Protein AF-A0A5W3FQ55-F1 (afdb_monomer)

Secondary structure (DSSP, 8-state):
--S----PPPPTT--SSPPP-HHHHHHHHHHHH-S-HHHHHHHHHHHHHTTT-TTHHHHHHHHHHTSPPS-HHHHHHTT--SGGG--

Mean predicted aligned error: 12.39 Å

Organism: NCBI:txid1755687

Radius of gyration: 29.56 Å; Cα contacts (8 Å, |Δi|>4): 28; chains: 1; bounding box: 63×20×83 Å

Sequence (87 aa):
FTGTPTTPTPPDDAKGLQTANAEFVRKLIAALVGSVPESLDTLQELAEALGNDPNFATTVLNKLAGKQPLDETLTALSGKSVDGLIE

Foldseek 3Di:
DDDDDDDDDDDQPDPDPDDHDPVNVVVVVCVVVDVCPPVVVVVVVVCVVLVVDPPSVVVVVVVVVPDDDPDPVSVVPPPDDPVSVPD

Structure (mmCIF, N/CA/C/O backbone):
data_AF-A0A5W3FQ55-F1
#
_entry.id   AF-A0A5W3FQ55-F1
#
loop_
_atom_site.group_PDB
_atom_site.id
_atom_site.type_symbol
_atom_site.label_atom_id
_atom_site.label_alt_id
_atom_site.label_comp_id
_atom_site.label_asym_id
_atom_site.label_entity_id
_atom_site.label_seq_id
_atom_site.pdbx_PDB_ins_code
_atom_site.Cartn_x
_atom_site.Cartn_y
_atom_site.Cartn_z
_atom_site.occupancy
_atom_site.B_iso_or_equiv
_atom_site.auth_seq_id
_atom_site.auth_comp_id
_atom_site.auth_asym_id
_atom_site.auth_atom_id
_atom_site.pdbx_PDB_model_num
ATOM 1 N N . PHE A 1 1 ? -6.333 -2.635 45.568 1.00 54.22 1 PHE A N 1
ATOM 2 C CA . PHE A 1 1 ? -7.097 -3.295 44.495 1.00 54.22 1 PHE A CA 1
ATOM 3 C C . PHE A 1 1 ? -6.134 -3.662 43.382 1.00 54.22 1 PHE A C 1
ATOM 5 O O . PHE A 1 1 ? -5.636 -2.771 42.711 1.00 54.22 1 PHE A O 1
ATOM 12 N N . THR A 1 2 ? -5.804 -4.942 43.243 1.00 67.69 2 THR A N 1
ATOM 13 C CA . THR A 1 2 ? -5.043 -5.478 42.106 1.00 67.69 2 THR A CA 1
ATOM 14 C C . THR A 1 2 ? -5.947 -6.475 41.377 1.00 67.69 2 THR A C 1
ATOM 16 O O . THR A 1 2 ? -6.711 -7.190 42.023 1.00 67.69 2 THR A O 1
ATOM 19 N N . GLY A 1 3 ? -5.937 -6.456 40.042 1.00 81.50 3 GLY A N 1
ATOM 20 C CA . GLY A 1 3 ? -6.814 -7.267 39.187 1.00 81.50 3 GLY A CA 1
ATOM 21 C C . GLY A 1 3 ? -7.179 -6.555 37.880 1.00 81.50 3 GLY A C 1
ATOM 22 O O . GLY A 1 3 ? -6.731 -5.434 37.645 1.00 81.50 3 GLY A O 1
ATOM 23 N N . THR A 1 4 ? -7.997 -7.199 37.041 1.00 86.75 4 THR A N 1
ATOM 24 C CA . THR A 1 4 ? -8.578 -6.606 35.824 1.00 86.75 4 THR A CA 1
ATOM 25 C C . THR A 1 4 ? -9.980 -6.082 36.154 1.00 86.75 4 THR A C 1
ATOM 27 O O . THR A 1 4 ? -10.926 -6.870 36.151 1.00 86.75 4 THR A O 1
ATOM 30 N N . PRO A 1 5 ? -10.145 -4.795 36.508 1.00 87.88 5 PRO A N 1
ATOM 31 C CA . PRO A 1 5 ? -11.466 -4.236 36.773 1.00 87.88 5 PRO A CA 1
ATOM 32 C C . PRO A 1 5 ? -12.347 -4.347 35.523 1.00 87.88 5 PRO A C 1
ATOM 34 O O . PRO A 1 5 ? -11.896 -4.074 34.411 1.00 87.88 5 PRO A O 1
ATOM 37 N N . THR A 1 6 ? -13.602 -4.749 35.710 1.00 91.06 6 THR A N 1
ATOM 38 C CA . THR A 1 6 ? -14.592 -4.874 34.637 1.00 91.06 6 THR A CA 1
ATOM 39 C C . THR A 1 6 ? -15.726 -3.876 34.838 1.00 91.06 6 THR A C 1
ATOM 41 O O . THR A 1 6 ? -16.047 -3.479 35.959 1.00 91.06 6 THR A O 1
ATOM 44 N N . THR A 1 7 ? -16.344 -3.468 33.733 1.00 93.75 7 THR A N 1
ATOM 45 C CA . THR A 1 7 ? -17.576 -2.676 33.709 1.00 93.75 7 THR A CA 1
ATOM 46 C C . THR A 1 7 ? -18.487 -3.225 32.610 1.00 93.75 7 THR A C 1
ATOM 48 O O . THR A 1 7 ? -17.969 -3.780 31.634 1.00 93.75 7 THR A O 1
ATOM 51 N N . PRO A 1 8 ? -19.821 -3.090 32.726 1.00 95.25 8 PRO A N 1
ATOM 52 C CA . PRO A 1 8 ? -20.733 -3.459 31.647 1.00 95.25 8 PRO A CA 1
ATOM 53 C C . PRO A 1 8 ? -20.382 -2.743 30.338 1.00 95.25 8 PRO A C 1
ATOM 55 O O . PRO A 1 8 ? -20.063 -1.553 30.354 1.00 95.25 8 PRO A O 1
ATOM 58 N N . THR A 1 9 ? -20.443 -3.465 29.218 1.00 94.62 9 THR A N 1
ATOM 59 C CA . THR A 1 9 ? -20.168 -2.920 27.882 1.00 94.62 9 THR A CA 1
ATOM 60 C C . THR A 1 9 ? -21.334 -2.031 27.439 1.00 94.62 9 THR A C 1
ATOM 62 O O . THR A 1 9 ? -22.471 -2.509 27.404 1.00 94.62 9 THR A O 1
ATOM 65 N N . PRO A 1 10 ? -21.099 -0.740 27.133 1.00 96.06 10 PRO A N 1
ATOM 66 C CA . PRO A 1 10 ? -22.136 0.140 26.600 1.00 96.06 10 PRO A CA 1
ATOM 67 C C . PRO A 1 10 ? -22.691 -0.355 25.251 1.00 96.06 10 PRO A C 1
ATOM 69 O O . PRO A 1 10 ? -21.989 -1.070 24.532 1.00 96.06 10 PRO A O 1
ATOM 72 N N . PRO A 1 11 ? -23.920 0.044 24.876 1.00 93.00 11 PRO A N 1
ATOM 73 C CA . PRO A 1 11 ? -24.456 -0.222 23.543 1.00 93.00 11 PRO A CA 1
ATOM 74 C C . PRO A 1 11 ? -23.691 0.569 22.468 1.00 93.00 11 PRO A C 1
ATOM 76 O O . PRO A 1 11 ? -23.105 1.612 22.754 1.00 93.00 11 PRO A O 1
ATOM 79 N N . ASP A 1 12 ? -23.718 0.095 21.222 1.00 88.81 12 ASP A N 1
ATOM 80 C CA . ASP A 1 12 ? -22.912 0.636 20.109 1.00 88.81 12 ASP A CA 1
ATOM 81 C C . ASP A 1 12 ? -23.227 2.095 19.757 1.00 88.81 12 ASP A C 1
ATOM 83 O O . ASP A 1 12 ? -22.389 2.825 19.226 1.00 88.81 12 ASP A O 1
ATOM 87 N N . ASP A 1 13 ? -24.446 2.527 20.058 1.00 90.75 13 ASP A N 1
ATOM 88 C CA . ASP A 1 13 ? -24.943 3.874 19.833 1.00 90.75 13 ASP A CA 1
ATOM 89 C C . ASP A 1 13 ? -24.736 4.801 21.040 1.00 90.75 13 ASP A C 1
ATOM 91 O O . ASP A 1 13 ? -25.211 5.935 21.019 1.00 90.75 13 ASP A O 1
ATOM 95 N N . ALA A 1 14 ? -23.996 4.378 22.073 1.00 93.19 14 ALA A N 1
ATOM 96 C CA . ALA A 1 14 ? -23.697 5.212 23.233 1.00 93.19 14 ALA A CA 1
ATOM 97 C C . ALA A 1 14 ? -23.029 6.543 22.823 1.00 93.19 14 ALA A C 1
ATOM 99 O O . ALA A 1 14 ? -21.952 6.566 22.224 1.00 93.19 14 ALA A O 1
ATOM 100 N N . LYS A 1 15 ? -23.674 7.667 23.169 1.00 87.75 15 LYS A N 1
ATOM 101 C CA . LYS A 1 15 ? -23.186 9.048 22.944 1.00 87.75 15 LYS A CA 1
ATOM 102 C C . LYS A 1 15 ? -23.033 9.873 24.231 1.00 87.75 15 LYS A C 1
ATOM 104 O O . LYS A 1 15 ? -22.752 11.065 24.157 1.00 87.75 15 LYS A O 1
ATOM 109 N N . GLY A 1 16 ? -23.304 9.278 25.392 1.00 88.56 16 GLY A N 1
ATOM 110 C CA . GLY A 1 16 ? -23.361 9.968 26.681 1.00 88.56 16 GLY A CA 1
ATOM 111 C C . GLY A 1 16 ? -22.093 9.794 27.518 1.00 88.56 16 GLY A C 1
ATOM 112 O O . GLY A 1 16 ? -21.016 9.505 27.008 1.00 88.56 16 GLY A O 1
ATOM 113 N N . LEU A 1 17 ? -22.235 9.951 28.835 1.00 93.56 17 LEU A N 1
ATOM 114 C CA . LEU A 1 17 ? -21.143 9.825 29.810 1.00 93.56 17 LEU A CA 1
ATOM 115 C C . LEU A 1 17 ? -20.907 8.371 30.272 1.00 93.56 17 LEU A C 1
ATOM 117 O O . LEU A 1 17 ? -20.472 8.143 31.400 1.00 93.56 17 LEU A O 1
ATOM 121 N N . GLN A 1 18 ? -21.233 7.373 29.442 1.00 94.25 18 GLN A N 1
ATOM 122 C CA . GLN A 1 18 ? -20.987 5.969 29.779 1.00 94.25 18 GLN A CA 1
ATOM 123 C C . GLN A 1 18 ? -19.482 5.686 29.905 1.00 94.25 18 GLN A C 1
ATOM 125 O O . GLN A 1 18 ? -18.671 6.173 29.120 1.00 94.25 18 GLN A O 1
ATOM 130 N N . THR A 1 19 ? -19.098 4.845 30.867 1.00 93.88 19 THR A N 1
ATOM 131 C CA . THR A 1 19 ? -17.712 4.379 30.993 1.00 93.88 19 THR A CA 1
ATOM 132 C C . THR A 1 19 ? -17.362 3.442 29.838 1.00 93.88 19 THR A C 1
ATOM 134 O O . THR A 1 19 ? -17.9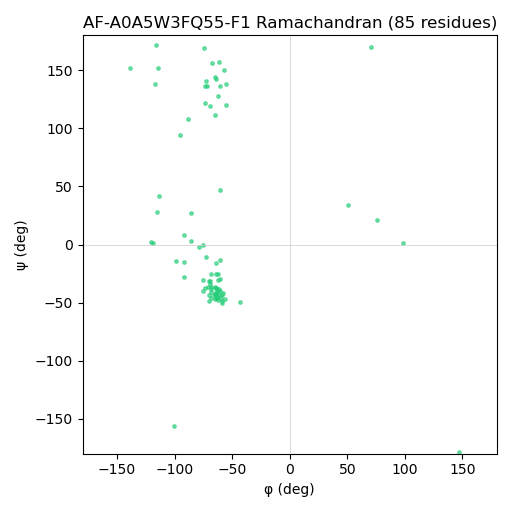56 2.375 29.699 1.00 93.88 19 THR A O 1
ATOM 137 N N . ALA A 1 20 ? -16.371 3.819 29.029 1.00 93.62 20 ALA A N 1
ATOM 138 C CA . ALA A 1 20 ? -15.826 2.948 27.996 1.00 93.62 20 ALA A CA 1
ATOM 139 C C . ALA A 1 20 ? -14.993 1.819 28.621 1.00 93.62 20 ALA A C 1
ATOM 141 O O . ALA A 1 20 ? -14.180 2.057 29.515 1.00 93.62 20 ALA A O 1
ATOM 142 N N . ASN A 1 21 ? -15.167 0.597 28.119 1.00 94.88 21 ASN A N 1
ATOM 143 C CA . ASN A 1 21 ? -14.331 -0.549 28.468 1.00 94.88 21 ASN A CA 1
ATOM 144 C C . ASN A 1 21 ? -13.558 -1.057 27.239 1.00 94.88 21 ASN A C 1
ATOM 146 O O . ASN A 1 21 ? -13.782 -0.616 26.109 1.00 94.88 21 ASN A O 1
ATOM 150 N N . ALA A 1 22 ? -12.628 -1.989 27.459 1.00 92.19 22 ALA A N 1
ATOM 151 C CA . ALA A 1 22 ? -11.774 -2.510 26.392 1.00 92.19 22 ALA A CA 1
ATOM 152 C C . ALA A 1 22 ? -12.560 -3.201 25.258 1.00 92.19 22 ALA A C 1
ATOM 154 O O . ALA A 1 22 ? -12.120 -3.197 24.111 1.00 92.19 22 ALA A O 1
ATOM 155 N N . GLU A 1 23 ? -13.716 -3.800 25.550 1.00 90.25 23 GLU A N 1
ATOM 156 C CA . GLU A 1 23 ? -14.572 -4.426 24.539 1.00 90.25 23 GLU A CA 1
ATOM 157 C C . GLU A 1 23 ? -15.235 -3.380 23.636 1.00 90.25 23 GLU A C 1
ATOM 159 O O . GLU A 1 23 ? -15.116 -3.469 22.415 1.00 90.25 23 GLU A O 1
ATOM 164 N N . PHE A 1 24 ? -15.838 -2.349 24.231 1.00 93.00 24 PHE A N 1
ATOM 165 C CA . PHE A 1 24 ? -16.481 -1.243 23.523 1.00 93.00 24 PHE A CA 1
ATOM 166 C C . PHE A 1 24 ? -15.516 -0.536 22.563 1.00 93.00 24 PHE A C 1
ATOM 168 O O . PHE A 1 24 ? -15.826 -0.346 21.388 1.00 93.00 24 PHE A O 1
ATOM 175 N N . VAL A 1 25 ? -14.303 -0.220 23.031 1.00 90.56 25 VAL A N 1
ATOM 176 C CA . VAL A 1 25 ? -13.278 0.444 22.208 1.00 90.56 25 VAL A CA 1
ATOM 177 C C . VAL A 1 25 ? -12.829 -0.446 21.050 1.00 90.56 25 VAL A C 1
ATOM 179 O O . VAL A 1 25 ? -12.793 0.014 19.911 1.00 90.56 25 VAL A O 1
ATOM 182 N N . ARG A 1 26 ? -12.534 -1.730 21.302 1.00 85.25 26 ARG A N 1
ATOM 183 C CA . ARG A 1 26 ? -12.141 -2.665 20.232 1.00 85.25 26 ARG A CA 1
ATOM 184 C C . ARG A 1 26 ? -13.234 -2.818 19.181 1.00 85.25 26 ARG A C 1
ATOM 186 O O . ARG A 1 26 ? -12.920 -2.840 17.996 1.00 85.25 26 ARG A O 1
ATOM 193 N N . LYS A 1 27 ? -14.500 -2.882 19.600 1.00 84.56 27 LYS A N 1
ATOM 194 C CA . LYS A 1 27 ? -15.642 -3.001 18.690 1.00 84.56 27 LYS A CA 1
ATOM 195 C C . LYS A 1 27 ? -15.793 -1.772 17.794 1.00 84.56 27 LYS A C 1
ATOM 197 O O . LYS A 1 27 ? -15.950 -1.926 16.589 1.00 84.56 27 LYS A O 1
ATOM 202 N N . LEU A 1 28 ? -15.696 -0.565 18.353 1.00 86.75 28 LEU A N 1
ATOM 203 C CA . LEU A 1 28 ? -15.786 0.668 17.566 1.00 86.75 28 LEU A CA 1
ATOM 204 C C . LEU A 1 28 ? -14.589 0.862 16.633 1.00 86.75 28 LEU A C 1
ATOM 206 O O . LEU A 1 28 ? -14.776 1.324 15.513 1.00 86.75 28 LEU A O 1
ATOM 210 N N . ILE A 1 29 ? -13.381 0.475 17.056 1.00 84.62 29 ILE A N 1
ATOM 211 C CA . ILE A 1 29 ? -12.205 0.465 16.175 1.00 84.62 29 ILE A CA 1
ATOM 212 C C . ILE A 1 29 ? -12.414 -0.532 15.036 1.00 84.62 29 ILE A C 1
ATOM 214 O O . ILE A 1 29 ? -12.200 -0.168 13.890 1.00 84.62 29 ILE A O 1
ATOM 218 N N . ALA A 1 30 ? -12.891 -1.748 15.311 1.00 76.31 30 ALA A N 1
ATOM 219 C CA . ALA A 1 30 ? -13.197 -2.726 14.267 1.00 76.31 30 ALA A CA 1
ATOM 220 C C . ALA A 1 30 ? -14.295 -2.231 13.306 1.00 76.31 30 ALA A C 1
ATOM 222 O O . ALA A 1 30 ? -14.196 -2.433 12.104 1.00 76.31 30 ALA A O 1
ATOM 223 N N . ALA A 1 31 ? -15.315 -1.532 13.812 1.00 78.38 31 ALA A N 1
ATOM 224 C CA . ALA A 1 31 ? -16.348 -0.924 12.977 1.00 78.38 31 ALA A CA 1
ATOM 225 C C . ALA A 1 31 ? -15.811 0.246 12.128 1.00 78.38 31 ALA A C 1
ATOM 227 O O . ALA A 1 31 ? -16.195 0.380 10.970 1.00 78.38 31 ALA A O 1
ATOM 228 N N . LEU A 1 32 ? -14.912 1.071 12.681 1.00 77.75 32 LEU A N 1
ATOM 229 C CA . LEU A 1 32 ? -14.267 2.193 11.987 1.00 77.75 32 LEU A CA 1
ATOM 230 C C . LEU A 1 32 ? -13.282 1.720 10.914 1.00 77.75 32 LEU A C 1
ATOM 232 O O . LEU A 1 32 ? -13.247 2.269 9.819 1.00 77.75 32 LEU A O 1
ATOM 236 N N . VAL A 1 33 ? -12.485 0.707 11.242 1.00 71.94 33 VAL A N 1
ATOM 237 C CA . VAL A 1 33 ? -11.537 0.066 10.322 1.00 71.94 33 VAL A CA 1
ATOM 238 C C . VAL A 1 33 ? -12.286 -0.786 9.283 1.00 71.94 33 VAL A C 1
ATOM 240 O O . VAL A 1 33 ? -11.711 -1.175 8.271 1.00 71.94 33 VAL A O 1
ATOM 243 N N . GLY A 1 34 ? -13.592 -1.003 9.482 1.00 54.75 34 GLY A N 1
ATOM 244 C CA . GLY A 1 34 ? -14.412 -1.904 8.689 1.00 54.75 34 GLY A CA 1
ATOM 245 C C . GLY A 1 34 ? -14.043 -3.361 8.960 1.00 54.75 34 GLY A C 1
ATOM 246 O O . GLY A 1 34 ? -13.035 -3.670 9.590 1.00 54.75 34 GLY A O 1
ATOM 247 N N . SER A 1 35 ? -14.860 -4.272 8.444 1.00 54.03 35 SER A N 1
ATOM 248 C CA . SER A 1 35 ? -14.715 -5.734 8.444 1.00 54.03 35 SER A CA 1
ATOM 249 C C . SER A 1 35 ? -13.453 -6.250 7.730 1.00 54.03 35 SER A C 1
ATOM 251 O O . SER A 1 35 ? -13.529 -7.146 6.897 1.00 54.03 35 SER A O 1
ATOM 253 N N . VAL A 1 36 ? -12.287 -5.680 7.999 1.00 55.16 36 VAL A N 1
ATOM 254 C CA . VAL A 1 36 ? -11.109 -5.826 7.162 1.00 55.16 36 VAL A CA 1
ATOM 255 C C . VAL A 1 36 ? -9.970 -6.597 7.861 1.00 55.16 36 VAL A C 1
ATOM 257 O O . VAL A 1 36 ? -8.828 -6.197 7.705 1.00 55.16 36 VAL A O 1
ATOM 260 N N . PRO A 1 37 ? -10.182 -7.704 8.614 1.00 58.47 37 PRO A N 1
ATOM 261 C CA . PRO A 1 37 ? -9.087 -8.646 8.858 1.00 58.47 37 PRO A CA 1
ATOM 262 C C . PRO A 1 37 ? -8.544 -9.183 7.530 1.00 58.47 37 PRO A C 1
ATOM 264 O O . PRO A 1 37 ? -7.350 -9.100 7.289 1.00 58.47 37 PRO A O 1
ATOM 267 N N . GLU A 1 38 ? -9.433 -9.632 6.637 1.00 57.72 38 GLU A N 1
ATOM 268 C CA . GLU A 1 38 ? -9.054 -10.237 5.353 1.00 57.72 38 GLU A CA 1
ATOM 269 C C . GLU A 1 38 ? -8.581 -9.217 4.320 1.00 57.72 38 GLU A C 1
ATOM 271 O O . GLU A 1 38 ? -7.751 -9.545 3.492 1.00 57.72 38 GLU A O 1
ATOM 276 N N . SER A 1 39 ? -9.077 -7.977 4.329 1.00 61.06 39 SER A N 1
ATOM 277 C CA . SER A 1 39 ? -8.563 -6.958 3.396 1.00 61.06 39 SER A CA 1
ATOM 278 C C . SER A 1 39 ? -7.407 -6.118 3.960 1.00 61.06 39 SER A C 1
ATOM 280 O O . SER A 1 39 ? -6.709 -5.482 3.183 1.00 61.06 39 SER A O 1
ATOM 282 N N . LEU A 1 40 ? -7.142 -6.122 5.277 1.00 60.88 40 LEU A N 1
ATOM 283 C CA . LEU A 1 40 ? -5.836 -5.704 5.796 1.00 60.88 40 LEU A CA 1
ATOM 284 C C . LEU A 1 40 ? -4.809 -6.770 5.442 1.00 60.88 40 LEU A C 1
ATOM 286 O O . LEU A 1 40 ? -3.705 -6.401 5.070 1.00 60.88 40 LEU A O 1
ATOM 290 N N . ASP A 1 41 ? -5.198 -8.048 5.482 1.00 72.38 41 ASP A N 1
ATOM 291 C CA . ASP A 1 41 ? -4.412 -9.149 4.928 1.00 72.38 41 ASP A CA 1
ATOM 292 C C . ASP A 1 41 ? -4.165 -8.917 3.430 1.00 72.38 41 ASP A C 1
ATOM 294 O O . ASP A 1 41 ? -3.015 -8.814 3.031 1.00 72.38 41 ASP A O 1
ATOM 298 N N . THR A 1 42 ? -5.188 -8.621 2.613 1.00 77.44 42 THR A N 1
ATOM 299 C CA . THR A 1 42 ? -4.943 -8.321 1.186 1.00 77.44 42 THR A CA 1
ATOM 300 C C . THR A 1 42 ? -4.109 -7.059 0.950 1.00 77.44 42 THR A C 1
ATOM 302 O O . THR A 1 42 ? -3.288 -7.030 0.038 1.00 77.44 42 THR A O 1
ATOM 305 N N . LEU A 1 43 ? -4.275 -5.992 1.737 1.00 79.69 43 LEU A N 1
ATOM 306 C CA . LEU A 1 43 ? -3.438 -4.792 1.616 1.00 79.69 43 LEU A CA 1
ATOM 307 C C . LEU A 1 43 ? -1.995 -5.049 2.076 1.00 79.69 43 LEU A C 1
ATOM 309 O O . LEU A 1 43 ? -1.072 -4.488 1.487 1.00 79.69 43 LEU A O 1
ATOM 313 N N . GLN A 1 44 ? -1.795 -5.901 3.083 1.00 78.94 44 GLN A N 1
ATOM 314 C CA . GLN A 1 44 ? -0.485 -6.356 3.549 1.00 78.94 44 GLN A CA 1
ATOM 315 C C . GLN A 1 44 ? 0.183 -7.252 2.501 1.00 78.94 44 GLN A C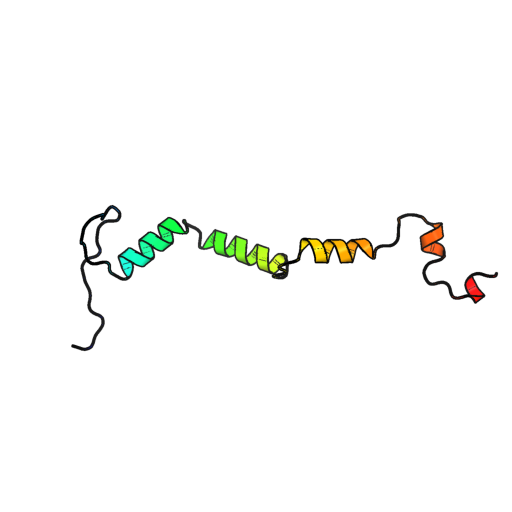 1
ATOM 317 O O . GLN A 1 44 ? 1.338 -7.012 2.157 1.00 78.94 44 GLN A O 1
ATOM 322 N N . GLU A 1 45 ? -0.551 -8.205 1.928 1.00 81.06 45 GLU A N 1
ATOM 323 C CA . GLU A 1 45 ? -0.112 -9.054 0.818 1.00 81.06 45 GLU A CA 1
ATOM 324 C C . GLU A 1 45 ? 0.264 -8.215 -0.407 1.00 81.06 45 GLU A C 1
ATOM 326 O O . GLU A 1 45 ? 1.294 -8.455 -1.031 1.00 81.06 45 GLU A O 1
ATOM 331 N N . LEU A 1 46 ? -0.531 -7.195 -0.750 1.00 86.12 46 LEU A N 1
ATOM 332 C CA . LEU A 1 46 ? -0.215 -6.272 -1.841 1.00 86.12 46 LEU A CA 1
ATOM 333 C C . LEU A 1 46 ? 1.032 -5.438 -1.532 1.00 86.12 46 LEU A C 1
ATOM 335 O O . LEU A 1 46 ? 1.885 -5.281 -2.403 1.00 86.12 46 LEU A O 1
ATOM 339 N N . ALA A 1 47 ? 1.167 -4.914 -0.312 1.00 85.19 47 ALA A N 1
ATOM 340 C CA . ALA A 1 47 ? 2.358 -4.170 0.097 1.00 85.19 47 ALA A CA 1
ATOM 341 C C . ALA A 1 47 ? 3.616 -5.051 0.030 1.00 85.19 47 ALA A C 1
ATOM 343 O O . ALA A 1 47 ? 4.635 -4.631 -0.524 1.00 85.19 47 ALA A O 1
ATOM 344 N N . GLU A 1 48 ? 3.527 -6.296 0.498 1.00 86.62 48 GLU A N 1
ATOM 345 C CA . GLU A 1 48 ? 4.591 -7.296 0.402 1.00 86.62 48 GLU A CA 1
ATOM 346 C C . GLU A 1 48 ? 4.898 -7.681 -1.049 1.00 86.62 48 GLU A C 1
ATOM 348 O O . GLU A 1 48 ? 6.069 -7.725 -1.429 1.00 86.62 48 GLU A O 1
ATOM 353 N N . ALA A 1 49 ? 3.879 -7.877 -1.889 1.00 89.50 49 ALA A N 1
ATOM 354 C CA . ALA A 1 49 ? 4.035 -8.168 -3.315 1.00 89.50 49 ALA A CA 1
ATOM 355 C C . ALA A 1 49 ? 4.718 -7.018 -4.076 1.00 89.50 49 ALA A C 1
ATOM 357 O O . ALA A 1 49 ? 5.449 -7.253 -5.040 1.00 89.50 49 ALA A O 1
ATOM 358 N N . LEU A 1 50 ? 4.524 -5.777 -3.623 1.00 92.38 50 LEU A N 1
ATOM 359 C CA . LEU A 1 50 ? 5.219 -4.584 -4.118 1.00 92.38 50 LEU A CA 1
ATOM 360 C C . LEU A 1 50 ? 6.576 -4.347 -3.429 1.00 92.38 50 LEU A C 1
ATOM 362 O O . LEU A 1 50 ? 7.255 -3.362 -3.723 1.00 92.38 50 LEU A O 1
ATOM 366 N N . GLY A 1 51 ? 7.000 -5.244 -2.536 1.00 91.75 51 GLY A N 1
ATOM 367 C CA . GLY A 1 51 ? 8.297 -5.208 -1.862 1.00 91.75 51 GLY A CA 1
ATOM 368 C C . GLY A 1 51 ? 8.406 -4.166 -0.752 1.00 91.75 51 GLY A C 1
ATOM 369 O O . GLY A 1 51 ? 9.520 -3.771 -0.413 1.00 91.75 51 GLY A O 1
ATOM 370 N N . ASN A 1 52 ? 7.279 -3.701 -0.206 1.00 90.00 52 ASN A N 1
ATOM 371 C CA . ASN A 1 52 ? 7.212 -2.613 0.772 1.00 90.00 52 ASN A CA 1
ATOM 372 C C . ASN A 1 52 ? 7.987 -1.359 0.318 1.00 90.00 52 ASN A C 1
ATOM 374 O O . ASN A 1 52 ? 8.585 -0.659 1.135 1.00 90.00 52 ASN A O 1
ATOM 378 N N . ASP A 1 53 ? 8.008 -1.089 -0.992 1.00 94.75 53 ASP A N 1
ATOM 379 C CA . ASP A 1 53 ? 8.779 0.004 -1.580 1.00 94.75 53 ASP A CA 1
ATOM 380 C C . ASP A 1 53 ? 7.957 1.309 -1.598 1.00 94.75 53 ASP A C 1
ATOM 382 O O . ASP A 1 53 ? 7.050 1.454 -2.426 1.00 94.75 53 ASP A O 1
ATOM 386 N N . PRO A 1 54 ? 8.276 2.304 -0.742 1.00 92.56 54 PRO A N 1
ATOM 387 C CA . PRO A 1 54 ? 7.563 3.584 -0.721 1.00 92.56 54 PRO A CA 1
ATOM 388 C C . PRO A 1 54 ? 7.728 4.381 -2.022 1.00 92.56 54 PRO A C 1
ATOM 390 O O . PRO A 1 54 ? 6.968 5.310 -2.283 1.00 92.56 54 PRO A O 1
ATOM 393 N N . ASN A 1 55 ? 8.710 4.0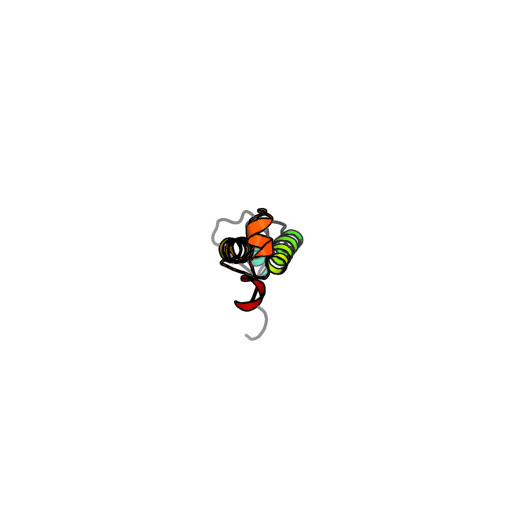19 -2.847 1.00 95.50 55 ASN A N 1
ATOM 394 C CA . ASN A 1 55 ? 8.991 4.613 -4.143 1.00 95.50 55 ASN A CA 1
ATOM 395 C C . ASN A 1 55 ? 8.784 3.601 -5.282 1.00 95.50 55 ASN A C 1
ATOM 397 O O . ASN A 1 55 ? 9.411 3.750 -6.331 1.00 95.50 55 ASN A O 1
ATOM 401 N N . PHE A 1 56 ? 7.900 2.604 -5.111 1.00 95.06 56 PHE A N 1
ATOM 402 C CA . PHE A 1 56 ? 7.682 1.507 -6.067 1.00 95.06 56 PHE A CA 1
ATOM 403 C C . PHE A 1 56 ? 7.633 1.970 -7.530 1.00 95.06 56 PHE A C 1
ATOM 405 O O . PHE A 1 56 ? 8.349 1.438 -8.380 1.00 95.06 56 PHE A O 1
ATOM 412 N N . ALA A 1 57 ? 6.841 3.005 -7.826 1.00 96.06 57 ALA A N 1
ATOM 413 C CA . ALA A 1 57 ? 6.717 3.551 -9.176 1.00 96.06 57 ALA A CA 1
ATOM 414 C C . ALA A 1 57 ? 8.063 4.050 -9.732 1.00 96.06 57 ALA A C 1
ATOM 416 O O . ALA A 1 57 ? 8.434 3.712 -10.855 1.00 96.06 57 ALA A O 1
ATOM 417 N N . THR A 1 58 ? 8.823 4.799 -8.932 1.00 96.44 58 THR A N 1
ATOM 418 C CA . THR A 1 58 ? 10.161 5.293 -9.287 1.00 96.44 58 THR A CA 1
ATOM 419 C C . THR A 1 58 ? 11.142 4.139 -9.487 1.00 96.44 58 THR A C 1
ATOM 421 O O . THR A 1 58 ? 11.898 4.130 -10.456 1.00 96.44 58 THR A O 1
ATOM 424 N N . THR A 1 59 ? 11.113 3.128 -8.620 1.00 95.62 59 THR A N 1
ATOM 425 C CA . THR A 1 59 ? 11.968 1.938 -8.729 1.00 95.62 59 THR A CA 1
ATOM 426 C C . THR A 1 59 ? 11.693 1.158 -10.009 1.00 95.62 59 THR A C 1
ATOM 428 O O . THR A 1 59 ? 12.626 0.798 -10.731 1.00 95.62 59 THR A O 1
ATOM 431 N N . VAL A 1 60 ? 10.421 0.900 -10.323 1.00 95.62 60 VAL A N 1
ATOM 432 C CA . VAL A 1 60 ? 10.026 0.206 -11.557 1.00 95.62 60 VAL A CA 1
ATOM 433 C C . VAL A 1 60 ? 10.395 1.035 -12.782 1.00 95.62 60 VAL A C 1
ATOM 435 O O . VAL A 1 60 ? 10.926 0.486 -13.747 1.00 95.62 60 VAL A O 1
ATOM 438 N N . LEU A 1 61 ? 10.198 2.353 -12.728 1.00 96.00 61 LEU A N 1
ATOM 439 C CA . LEU A 1 61 ? 10.564 3.251 -13.816 1.00 96.00 61 LEU A CA 1
ATOM 440 C C . LEU A 1 61 ? 12.076 3.252 -14.071 1.00 96.00 61 LEU A C 1
ATOM 442 O O . LEU A 1 61 ? 12.493 3.118 -15.217 1.00 96.00 61 LEU A O 1
ATOM 446 N N . ASN A 1 62 ? 12.902 3.305 -13.024 1.00 94.62 62 ASN A N 1
ATOM 447 C CA . ASN A 1 62 ? 14.361 3.223 -13.150 1.00 94.62 62 ASN A CA 1
ATOM 448 C C . ASN A 1 62 ? 14.811 1.877 -13.740 1.00 94.62 62 ASN A C 1
ATOM 450 O O . ASN A 1 62 ? 15.699 1.835 -14.591 1.00 94.62 62 ASN A O 1
ATOM 454 N N . LYS A 1 63 ? 14.169 0.771 -13.337 1.00 92.81 63 LYS A N 1
ATOM 455 C CA . LYS A 1 63 ? 14.421 -0.562 -13.913 1.00 92.81 63 LYS A CA 1
ATOM 456 C C . LYS A 1 63 ? 14.046 -0.633 -15.395 1.00 92.81 63 LYS A C 1
ATOM 458 O O . LYS A 1 63 ? 14.736 -1.300 -16.165 1.00 92.81 63 LYS A O 1
ATOM 463 N N . LEU A 1 64 ? 12.961 0.026 -15.794 1.00 93.25 64 LEU A N 1
ATOM 464 C CA . LEU A 1 64 ? 12.518 0.074 -17.185 1.00 93.25 64 LEU A CA 1
ATOM 465 C C . LEU A 1 64 ? 13.413 0.983 -18.036 1.00 93.25 64 LEU A C 1
ATOM 467 O O . LEU A 1 64 ? 13.730 0.635 -19.167 1.00 93.25 64 LEU A O 1
ATOM 471 N N . ALA A 1 65 ? 13.875 2.100 -17.474 1.00 88.56 65 ALA A N 1
ATOM 472 C CA . ALA A 1 65 ? 14.751 3.054 -18.149 1.00 88.56 65 ALA A CA 1
ATOM 473 C C . ALA A 1 65 ? 16.125 2.467 -18.520 1.00 88.56 65 ALA A C 1
ATOM 475 O O . ALA A 1 65 ? 16.746 2.923 -19.473 1.00 88.56 65 ALA A O 1
ATOM 476 N N . GLY A 1 66 ? 16.594 1.441 -17.803 1.00 84.88 66 GLY A N 1
ATOM 477 C CA . GLY A 1 66 ? 17.820 0.711 -18.143 1.00 84.88 66 GLY A CA 1
ATOM 478 C C . GLY A 1 66 ? 17.663 -0.324 -19.265 1.00 84.88 66 GLY A C 1
ATOM 479 O O . GLY A 1 66 ? 18.639 -0.984 -19.620 1.00 84.88 66 GLY A O 1
ATOM 480 N N . LYS A 1 67 ? 16.455 -0.527 -19.806 1.00 88.06 67 LYS A N 1
ATOM 481 C CA . LYS A 1 67 ? 16.253 -1.426 -20.949 1.00 88.06 67 LYS A CA 1
ATOM 482 C C . LYS A 1 67 ? 16.800 -0.775 -22.217 1.00 88.06 67 LYS A C 1
ATOM 484 O O . LYS A 1 67 ? 16.616 0.419 -22.438 1.00 88.06 67 LYS A O 1
ATOM 489 N N . GLN A 1 68 ? 17.442 -1.570 -23.070 1.00 82.31 68 GLN A N 1
ATOM 490 C CA . GLN A 1 68 ? 17.831 -1.087 -24.388 1.00 82.31 68 GLN A CA 1
ATOM 491 C C . GLN A 1 68 ? 16.592 -0.767 -25.241 1.00 82.31 68 GLN A C 1
ATOM 493 O O . GLN A 1 68 ? 15.589 -1.480 -25.141 1.00 82.31 68 GLN A O 1
ATOM 498 N N . PRO A 1 69 ? 16.649 0.275 -26.089 1.00 80.94 69 PRO A N 1
ATOM 499 C CA . PRO A 1 69 ? 15.628 0.519 -27.102 1.00 80.94 69 PRO A CA 1
ATOM 500 C C . PRO A 1 69 ? 15.476 -0.688 -28.038 1.00 80.94 69 PRO A C 1
ATOM 502 O O . PRO A 1 69 ? 16.449 -1.386 -28.296 1.00 80.94 69 PRO A O 1
ATOM 505 N N . LEU A 1 70 ? 14.271 -0.895 -28.585 1.00 77.19 70 LEU A N 1
ATOM 506 C CA . LEU A 1 70 ? 13.935 -2.023 -29.474 1.00 77.19 70 LEU A CA 1
ATOM 507 C C . LEU A 1 70 ? 14.771 -2.0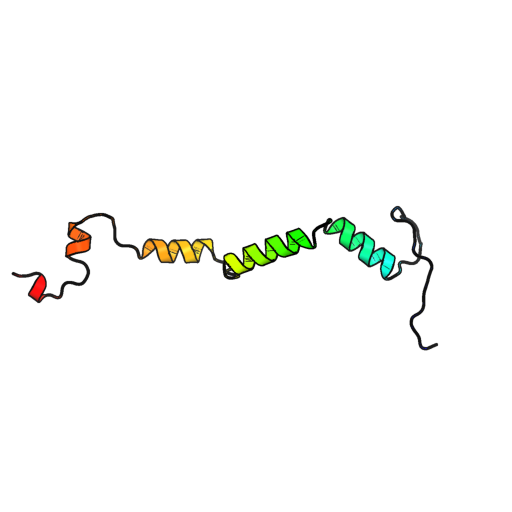64 -30.777 1.00 77.19 70 LEU A C 1
ATOM 509 O O . LEU A 1 70 ? 14.752 -3.066 -31.481 1.00 77.19 70 LEU A O 1
ATOM 513 N N . ASP A 1 71 ? 15.489 -0.983 -31.095 1.00 83.88 71 ASP A N 1
ATOM 514 C CA . ASP A 1 71 ? 16.304 -0.833 -32.301 1.00 83.88 71 ASP A CA 1
ATOM 515 C C . ASP A 1 71 ? 17.458 -1.851 -32.378 1.00 83.88 71 ASP A C 1
ATOM 517 O O . ASP A 1 71 ? 18.278 -1.991 -31.461 1.00 83.88 71 ASP A O 1
ATOM 521 N N . GLU A 1 72 ? 17.538 -2.552 -33.509 1.00 74.06 72 GLU A N 1
ATOM 522 C CA . GLU A 1 72 ? 18.461 -3.675 -33.694 1.00 74.06 72 GLU A CA 1
ATOM 523 C C . GLU A 1 72 ? 19.924 -3.239 -33.774 1.00 74.06 72 GLU A C 1
ATOM 525 O O . GLU A 1 72 ? 20.817 -3.949 -33.311 1.00 74.06 72 GLU A O 1
ATOM 530 N N . THR A 1 73 ? 20.191 -2.047 -34.296 1.00 80.44 73 THR A N 1
ATOM 531 C CA . THR A 1 73 ? 21.563 -1.559 -34.468 1.00 80.44 73 THR A CA 1
ATOM 532 C C . THR A 1 73 ? 22.149 -1.124 -33.126 1.00 80.44 73 THR A C 1
ATOM 534 O O . THR A 1 73 ? 23.300 -1.421 -32.806 1.00 80.44 73 THR A O 1
ATOM 537 N N . LEU A 1 74 ? 21.343 -0.472 -32.287 1.00 75.94 74 LEU A N 1
ATOM 538 C CA . LEU A 1 74 ? 21.735 -0.045 -30.938 1.00 75.94 74 LEU A CA 1
ATOM 539 C C . LEU A 1 74 ? 21.927 -1.223 -29.976 1.00 75.94 74 LEU A C 1
ATOM 541 O O . LEU A 1 74 ? 22.775 -1.193 -29.080 1.00 75.94 74 LEU A O 1
ATOM 545 N N . THR A 1 75 ? 21.161 -2.282 -30.199 1.00 75.25 75 THR A N 1
ATOM 546 C CA . THR A 1 75 ? 21.358 -3.575 -29.546 1.00 75.25 75 THR A CA 1
ATOM 547 C C . THR A 1 75 ? 22.655 -4.233 -30.021 1.00 75.25 75 THR A C 1
ATOM 549 O O . THR A 1 75 ? 23.418 -4.737 -29.203 1.00 75.25 75 THR A O 1
ATOM 552 N N . ALA A 1 76 ? 22.972 -4.151 -31.317 1.00 79.94 76 ALA A N 1
ATOM 553 C CA . ALA A 1 76 ? 24.181 -4.747 -31.891 1.00 79.94 76 ALA A CA 1
ATOM 554 C C . ALA A 1 76 ? 25.489 -4.074 -31.439 1.00 79.94 76 ALA A C 1
ATOM 556 O O . ALA A 1 76 ? 26.549 -4.701 -31.444 1.00 79.94 76 ALA A O 1
ATOM 557 N N . LEU A 1 77 ? 25.428 -2.802 -31.058 1.00 81.75 77 LEU A N 1
ATOM 558 C CA . LEU A 1 77 ? 26.587 -2.026 -30.619 1.00 81.75 77 LEU A CA 1
ATOM 559 C C . LEU A 1 77 ? 26.804 -2.078 -29.101 1.00 81.75 77 LEU A C 1
ATOM 561 O O . LEU A 1 77 ? 27.937 -1.962 -28.633 1.00 81.75 77 LEU A O 1
ATOM 565 N N . SER A 1 78 ? 25.737 -2.267 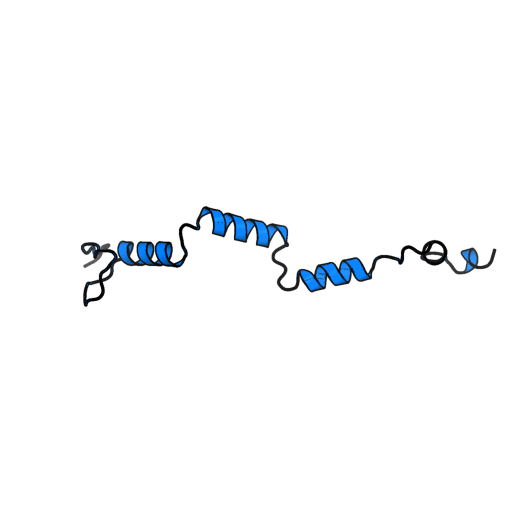-28.323 1.00 81.50 78 SER A N 1
ATOM 566 C CA . SER A 1 78 ? 25.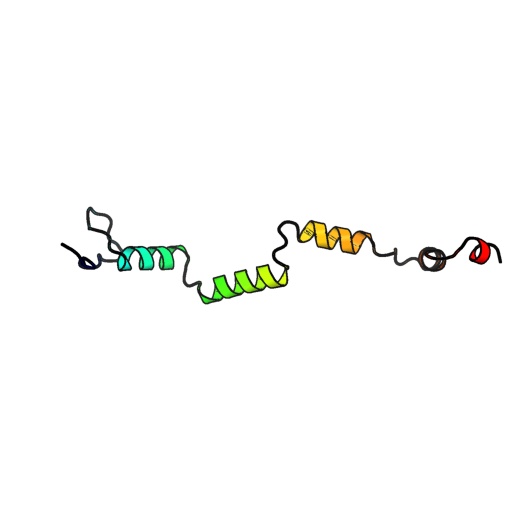806 -2.332 -26.863 1.00 81.50 78 SER A CA 1
ATOM 567 C C . SER A 1 78 ? 26.601 -3.548 -26.399 1.00 81.50 78 SER A C 1
ATOM 569 O O . SER A 1 78 ? 26.181 -4.690 -26.559 1.00 81.50 78 SER A O 1
ATOM 571 N N . GLY A 1 79 ? 27.778 -3.292 -25.827 1.00 75.25 79 GLY A N 1
ATOM 572 C CA . GLY A 1 79 ? 28.667 -4.332 -25.309 1.00 75.25 79 GLY A CA 1
ATOM 573 C C . GLY A 1 79 ? 29.800 -4.737 -26.251 1.00 75.25 79 GLY A C 1
ATOM 574 O O . GLY A 1 79 ? 30.602 -5.595 -25.883 1.00 75.25 79 GLY A O 1
ATOM 575 N N . LYS A 1 80 ? 29.922 -4.117 -27.432 1.00 89.12 80 LYS A N 1
ATOM 576 C CA . LYS A 1 80 ? 31.113 -4.302 -28.266 1.00 89.12 80 LYS A CA 1
ATOM 577 C C . LYS A 1 80 ? 32.311 -3.552 -27.679 1.00 89.12 80 LYS A C 1
ATOM 579 O O . LYS A 1 80 ? 32.202 -2.399 -27.263 1.00 89.12 80 LYS A O 1
ATOM 584 N N . SER A 1 81 ? 33.465 -4.217 -27.666 1.00 85.25 81 SER A N 1
ATOM 585 C CA . SER A 1 81 ? 34.758 -3.566 -27.458 1.00 85.25 81 SER A CA 1
ATOM 586 C C . SER A 1 81 ? 35.169 -2.797 -28.716 1.00 85.25 81 SER A C 1
ATOM 588 O O . SER A 1 81 ? 34.571 -2.958 -29.780 1.00 85.25 81 SER A O 1
ATOM 590 N N . VAL A 1 82 ? 36.208 -1.972 -28.600 1.00 83.25 82 VAL A N 1
ATOM 591 C CA . VAL A 1 82 ? 36.697 -1.139 -29.710 1.00 83.25 82 VAL A CA 1
ATOM 592 C C . VAL A 1 82 ? 37.081 -1.982 -30.926 1.00 83.25 82 VAL A C 1
ATOM 594 O O . VAL 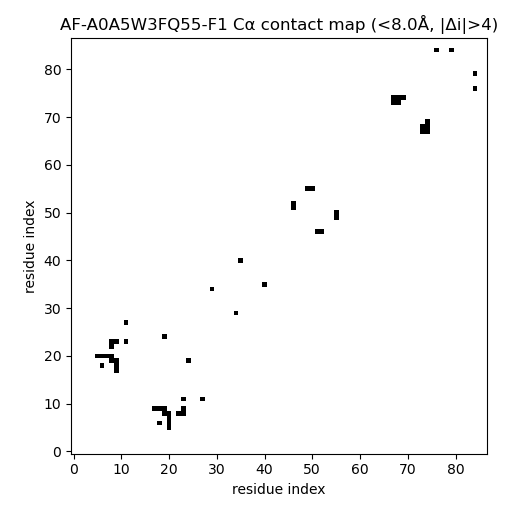A 1 82 ? 36.707 -1.639 -32.041 1.00 83.25 82 VAL A O 1
ATOM 597 N N . ASP A 1 83 ? 37.744 -3.115 -30.707 1.00 88.75 83 ASP A N 1
ATOM 598 C CA . ASP A 1 83 ? 38.173 -3.997 -31.795 1.00 88.75 83 ASP A CA 1
ATOM 599 C C . ASP A 1 83 ? 36.979 -4.606 -32.547 1.00 88.75 83 ASP A C 1
ATOM 601 O O . ASP A 1 83 ? 36.988 -4.702 -33.768 1.00 88.75 83 ASP A O 1
ATOM 605 N N . GLY A 1 84 ? 35.894 -4.929 -31.837 1.00 83.06 84 GLY A N 1
ATOM 606 C CA . GLY A 1 84 ? 34.668 -5.460 -32.439 1.00 83.06 84 GLY A CA 1
ATOM 607 C C . GLY A 1 84 ? 33.805 -4.420 -33.164 1.00 83.06 84 GLY A C 1
ATOM 608 O O . GLY A 1 8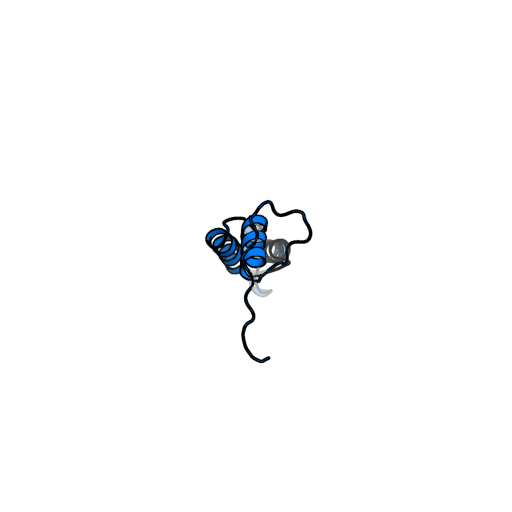4 ? 32.725 -4.777 -33.652 1.00 83.06 84 GLY A O 1
ATOM 609 N N . LEU A 1 85 ? 34.235 -3.153 -33.177 1.00 83.94 85 LEU A N 1
ATOM 610 C CA . LEU A 1 85 ? 33.606 -2.043 -33.894 1.00 83.94 85 LEU A CA 1
ATOM 611 C C . LEU A 1 85 ? 34.281 -1.731 -35.243 1.00 83.94 85 LEU A C 1
ATOM 613 O O . LEU A 1 85 ? 33.708 -0.955 -36.004 1.00 83.94 85 LEU A O 1
ATOM 617 N N . ILE A 1 86 ? 35.485 -2.259 -35.504 1.00 85.31 86 ILE A N 1
ATOM 618 C CA . ILE A 1 86 ? 36.352 -1.827 -36.621 1.00 85.31 86 ILE A CA 1
ATOM 619 C C . ILE A 1 86 ? 36.683 -2.919 -37.654 1.00 85.31 86 ILE A C 1
ATOM 621 O O . ILE A 1 86 ? 37.409 -2.631 -38.605 1.00 85.31 86 ILE A O 1
ATOM 625 N N . GLU A 1 87 ? 36.156 -4.134 -37.4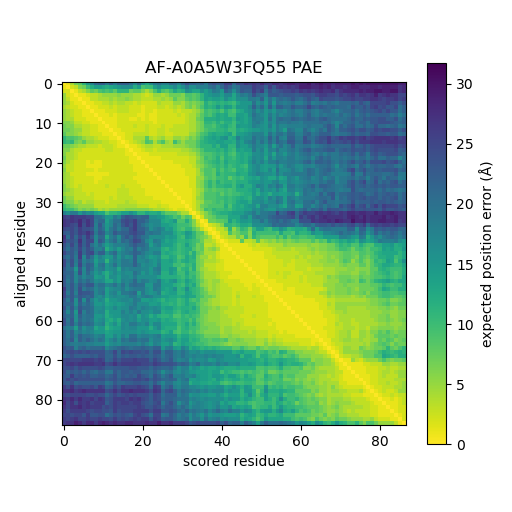88 1.00 66.94 87 GLU A N 1
ATOM 626 C CA . GLU A 1 87 ? 36.040 -5.130 -38.573 1.00 66.94 87 GLU A CA 1
ATOM 627 C C . GLU A 1 87 ? 34.870 -4.803 -39.510 1.00 66.94 87 GLU A C 1
ATOM 629 O O . GLU A 1 87 ? 35.046 -4.979 -40.738 1.00 66.94 87 GLU A O 1
#

InterPro domains:
  IPR051934 Bacteriophage Tail Fiber Structural Protein [PTHR35191] (1-87)

pLDDT: mean 83.9, std 11.07, range [54.03, 96.44]

Solvent-accessible surface area (backbone atoms only — not comparable to full-atom values): 5715 Å² total; per-residue (Å²): 143,86,82,85,88,83,72,78,71,64,63,96,81,70,83,72,92,69,70,84,41,75,65,46,53,52,50,52,49,44,61,73,68,38,96,36,72,68,54,49,47,48,52,48,52,50,37,55,75,56,65,69,45,94,52,42,71,60,54,54,47,55,61,55,68,72,52,78,68,91,50,67,68,67,54,69,51,62,86,55,54,75,71,75,73,73,121